Protein 4LZL (pdb70)

Sequence (123 aa):
GKRILLLEKERNLAHFLSSLEELQKEQYRVDLVVEEGQKALSSMMALQTDYDLILLNVNLGDMMAQDFAEKLSRRTKPASVIMMILDHWWEDLQEELEVVVQRFAVSYIYKPVLIENLVARRISAIFRGRRDFI

CATH classification: 3.40.50.2300

Structure (mmCIF, N/CA/C/O backbone):
data_4LZL
#
_entry.id   4LZL
#
_cell.length_a   28.460
_cell.length_b   33.840
_cell.length_c   34.960
_cell.angle_alpha   92.65
_cell.angle_beta   103.71
_cell.angle_gamma   97.53
#
_symmetry.space_group_name_H-M   'P 1'
#
loop_
_entity.id
_entity.type
_entity.pdbx_description
1 polymer 'Response regulator'
2 non-polymer GLYCEROL
3 water water
#
loop_
_atom_site.group_PDB
_atom_site.id
_atom_site.type_symbol
_atom_site.label_atom_id
_atom_site.label_alt_id
_atom_site.label_comp_id
_atom_site.label_asym_id
_atom_site.label_entity_id
_atom_site.label_seq_id
_atom_site.pdbx_PDB_ins_code
_atom_site.Cartn_x
_atom_site.Cartn_y
_atom_site.Cartn_z
_atom_site.occupancy
_atom_site.B_iso_or_equiv
_atom_site.auth_seq_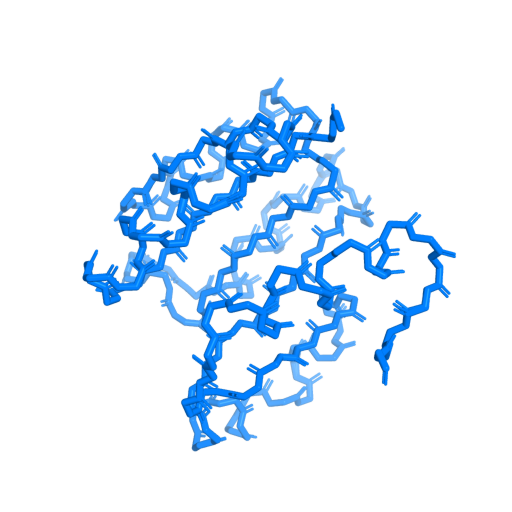id
_atom_site.auth_comp_id
_atom_site.auth_asym_id
_atom_site.auth_atom_id
_atom_site.pdbx_PDB_model_num
ATOM 1 N N . GLY A 1 2 ? 18.281 43.746 10.834 1.00 20.42 2 GLY A N 1
ATOM 2 C CA . GLY A 1 2 ? 18.450 43.518 12.264 1.00 21.64 2 GLY A CA 1
ATOM 3 C C . GLY A 1 2 ? 17.858 42.199 12.757 1.00 21.98 2 GLY A C 1
ATOM 4 O O . GLY A 1 2 ? 17.704 41.960 13.951 1.00 23.85 2 GLY A O 1
ATOM 7 N N . LYS A 1 3 ? 17.521 41.338 11.818 1.00 21.64 3 LYS A N 1
ATOM 8 C CA . LYS A 1 3 ? 16.897 40.075 12.162 1.00 10.64 3 LYS A CA 1
ATOM 9 C C . LYS A 1 3 ? 17.955 39.082 12.643 1.00 11.26 3 LYS A C 1
ATOM 10 O O . LYS A 1 3 ? 19.136 39.261 12.366 1.00 11.77 3 LYS A O 1
ATOM 29 N N . ARG A 1 4 ? 17.524 38.031 13.341 1.00 5.65 4 ARG A N 1
ATOM 30 C CA . ARG A 1 4 ? 18.441 37.001 13.796 1.00 6.73 4 ARG A CA 1
ATOM 31 C C . ARG A 1 4 ? 18.297 35.717 12.952 1.00 3.35 4 ARG A C 1
ATOM 32 O O . ARG A 1 4 ? 17.188 35.240 12.728 1.00 5.24 4 ARG A O 1
ATOM 53 N N . ILE A 1 5 ? 19.423 35.211 12.448 1.00 4.64 5 ILE A N 1
ATOM 54 C CA . ILE A 1 5 ? 19.449 34.068 11.527 1.00 4.60 5 ILE A CA 1
ATOM 55 C C . ILE A 1 5 ? 20.302 32.954 12.133 1.00 3.79 5 ILE A C 1
ATOM 56 O O . ILE A 1 5 ? 21.387 33.200 12.650 1.00 6.24 5 ILE A O 1
ATOM 72 N N . LEU A 1 6 ? 19.773 31.728 12.114 1.00 3.83 6 LEU A N 1
ATOM 73 C CA . LEU A 1 6 ? 20.534 30.527 12.449 1.00 3.90 6 LEU A CA 1
ATOM 74 C C . LEU A 1 6 ? 20.915 29.849 11.139 1.00 3.81 6 LEU A C 1
ATOM 75 O O . LEU A 1 6 ? 20.053 29.590 10.309 1.00 4.33 6 LEU A O 1
ATOM 91 N N . LEU A 1 7 ? 22.190 29.537 10.981 1.00 3.78 7 LEU A N 1
ATOM 92 C CA . LEU A 1 7 ? 22.718 29.072 9.706 1.00 3.68 7 LEU A CA 1
ATOM 93 C C . LEU A 1 7 ? 23.506 27.790 9.912 1.00 4.28 7 LEU A C 1
ATOM 94 O O . LEU A 1 7 ? 24.467 27.774 10.689 1.00 6.63 7 LEU A O 1
ATOM 110 N N . LEU A 1 8 ? 23.106 26.727 9.219 1.00 3.52 8 LEU A N 1
ATOM 111 C CA . LEU A 1 8 ? 23.856 25.471 9.198 1.00 3.86 8 LEU A CA 1
ATOM 112 C C . LEU A 1 8 ? 24.034 25.139 7.722 1.00 4.12 8 LEU A C 1
ATOM 113 O O . LEU A 1 8 ? 23.068 24.809 7.056 1.00 5.09 8 LEU A O 1
ATOM 129 N N . GLU A 1 9 ? 25.263 25.251 7.223 1.00 4.84 9 GLU A N 1
ATOM 130 C CA . GLU A 1 9 ? 25.572 25.045 5.810 1.00 3.58 9 GLU A CA 1
ATOM 131 C C . GLU A 1 9 ? 26.772 24.143 5.644 1.00 3.86 9 GLU A C 1
ATOM 132 O O . GLU A 1 9 ? 27.833 24.458 6.198 1.00 5.71 9 GLU A O 1
ATOM 144 N N . LYS A 1 10 ? 26.631 23.027 4.920 1.00 4.37 10 LYS A N 1
ATOM 145 C CA . LYS A 1 10 ? 27.724 22.046 4.846 1.00 4.81 10 LYS A CA 1
ATOM 146 C C . LYS A 1 10 ? 28.968 22.485 4.067 1.00 4.70 10 LYS A C 1
ATOM 147 O O . LYS A 1 10 ? 30.059 21.963 4.346 1.00 7.10 10 LYS A O 1
ATOM 166 N N . GLU A 1 11 ? 28.820 23.383 3.094 1.00 4.61 11 GLU A N 1
ATOM 167 C CA . GLU A 1 11 ? 29.976 23.909 2.360 1.00 5.11 11 GLU A CA 1
ATOM 168 C C . GLU A 1 11 ? 30.613 25.024 3.177 1.00 3.96 11 GLU A C 1
ATOM 169 O O . GLU A 1 11 ? 30.027 26.073 3.374 1.00 4.50 11 GLU A O 1
ATOM 181 N N . ARG A 1 12 ? 31.825 24.798 3.651 1.00 4.16 12 ARG A N 1
ATOM 182 C CA . ARG A 1 12 ? 32.433 25.718 4.588 1.00 4.04 12 ARG A CA 1
ATOM 183 C C . ARG A 1 12 ? 32.716 27.083 3.971 1.00 5.30 12 ARG A C 1
ATOM 184 O O . ARG A 1 12 ? 32.575 28.105 4.645 1.00 4.46 12 ARG A O 1
ATOM 205 N N . ASN A 1 13 ? 33.077 27.130 2.691 1.00 4.20 13 ASN A N 1
ATOM 206 C CA . ASN A 1 13 ? 33.313 28.420 2.040 1.00 4.35 13 ASN A CA 1
ATOM 207 C C . ASN A 1 13 ? 32.012 29.221 2.034 1.00 7.38 13 ASN A C 1
ATOM 208 O O . ASN A 1 13 ? 31.960 30.406 2.438 1.00 4.32 13 ASN A O 1
ATOM 219 N N . LEU A 1 14 ? 30.937 28.578 1.585 1.00 3.86 14 LEU A N 1
ATOM 220 C CA . LEU A 1 14 ? 29.645 29.270 1.538 1.00 4.05 14 LEU A CA 1
ATOM 221 C C . LEU A 1 14 ? 29.203 29.703 2.930 1.00 5.81 14 LEU A C 1
ATOM 222 O O . LEU A 1 14 ? 28.794 30.840 3.137 1.00 5.55 14 LEU A O 1
ATOM 238 N N . ALA A 1 15 ? 29.315 28.808 3.903 1.00 3.97 15 ALA A N 1
ATOM 239 C CA . ALA A 1 15 ? 28.915 29.145 5.262 1.00 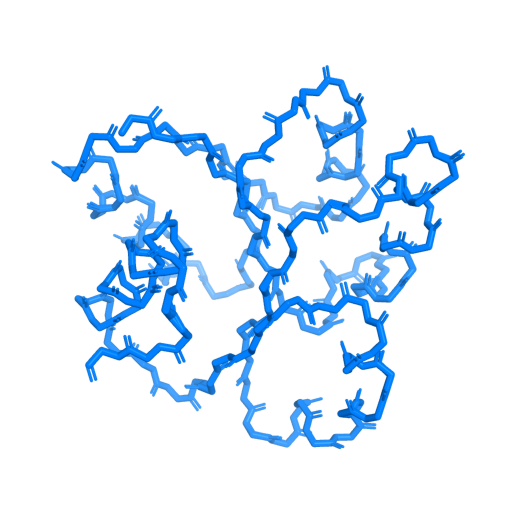3.73 15 ALA A CA 1
ATOM 240 C C . ALA A 1 15 ? 29.624 30.395 5.779 1.00 3.94 15 ALA A C 1
ATOM 241 O O . ALA A 1 15 ? 28.990 31.310 6.295 1.00 5.86 15 ALA A O 1
ATOM 248 N N . HIS A 1 16 ? 30.940 30.432 5.631 1.00 3.46 16 HIS A N 1
ATOM 249 C CA . HIS A 1 16 ? 31.726 31.531 6.137 1.00 3.86 16 HIS A CA 1
ATOM 250 C C . HIS A 1 16 ? 31.394 32.851 5.433 1.00 5.32 16 HIS A C 1
ATOM 251 O O . HIS A 1 16 ? 31.075 33.857 6.073 1.00 4.98 16 HIS A O 1
ATOM 265 N N . PHE A 1 17 ? 31.483 32.854 4.113 1.00 4.17 17 PHE A N 1
ATOM 266 C CA . PHE A 1 17 ? 31.293 34.102 3.416 1.00 4.62 17 PHE A CA 1
ATOM 267 C C . PHE A 1 17 ? 29.834 34.555 3.431 1.00 4.36 17 PHE A C 1
ATOM 268 O O . PHE A 1 17 ? 29.555 35.769 3.403 1.00 6.10 17 PHE A O 1
ATOM 285 N N . LEU A 1 18 ? 28.899 33.615 3.475 1.00 4.35 18 LEU A N 1
ATOM 286 C CA . LEU A 1 18 ? 27.488 34.000 3.641 1.00 4.21 18 LEU A CA 1
ATOM 287 C C . LEU A 1 18 ? 27.291 34.690 5.007 1.00 5.71 18 LEU A C 1
ATOM 288 O O . LEU A 1 18 ? 26.648 35.731 5.105 1.00 5.32 18 LEU A O 1
ATOM 304 N N A SER A 1 19 ? 27.818 34.100 6.061 0.76 4.75 19 SER A N 1
ATOM 305 N N B SER A 1 19 ? 27.855 34.106 6.059 0.24 5.74 19 SER A N 1
ATOM 306 C CA A SER A 1 19 ? 27.658 34.708 7.377 0.76 6.30 19 SER A CA 1
ATOM 307 C CA B SER A 1 19 ? 27.733 34.682 7.401 0.24 6.63 19 SER A CA 1
ATOM 308 C C A SER A 1 19 ? 28.238 36.135 7.363 0.76 5.95 19 SER A C 1
ATOM 309 C C B SER A 1 19 ? 28.280 36.108 7.427 0.24 6.59 19 SER A C 1
ATOM 310 O O A SER A 1 19 ? 27.601 37.062 7.878 0.76 7.50 19 SER A O 1
ATOM 311 O O B SER A 1 19 ? 27.698 36.990 8.059 0.24 7.71 19 SER A O 1
ATOM 326 N N . LEU A 1 20 ? 29.394 36.337 6.741 1.00 5.58 20 LEU A N 1
ATOM 327 C CA . LEU A 1 20 ? 30.010 37.667 6.711 1.00 8.10 20 LEU A CA 1
ATOM 328 C C . LEU A 1 20 ? 29.139 38.670 5.986 1.00 6.55 20 LEU A C 1
ATOM 329 O O . LEU A 1 20 ? 28.999 39.814 6.433 1.00 9.58 20 LEU A O 1
ATOM 346 N N A GLU A 1 21 ? 28.571 38.268 4.856 0.56 5.64 21 GLU A N 1
ATOM 347 N N B GLU A 1 21 ? 28.556 38.265 4.864 0.44 5.63 21 GLU A N 1
ATOM 348 C CA A GLU A 1 21 ? 27.745 39.180 4.070 0.56 7.01 21 GLU A CA 1
ATOM 349 C CA B GLU A 1 21 ? 27.747 39.189 4.073 0.44 7.36 21 GLU A CA 1
ATOM 350 C C A GLU A 1 21 ? 26.463 39.525 4.820 0.56 7.25 21 GLU A C 1
ATOM 351 C C B GLU A 1 21 ? 26.406 39.499 4.730 0.44 8.47 21 GLU A C 1
ATOM 352 O O A GLU A 1 21 ? 26.026 40.670 4.824 0.56 6.62 21 GLU A O 1
ATOM 353 O O B GLU A 1 21 ? 25.876 40.598 4.572 0.44 11.62 21 GLU A O 1
ATOM 376 N N . LEU A 1 22 ? 25.857 38.533 5.459 1.00 6.30 22 LEU A N 1
ATOM 377 C CA . LEU A 1 22 ? 24.653 38.771 6.254 1.00 5.31 22 LEU A CA 1
ATOM 378 C C . LEU A 1 22 ? 24.965 39.745 7.369 1.00 7.68 22 LEU A C 1
ATOM 379 O O . LEU A 1 22 ? 24.200 40.640 7.662 1.00 7.64 22 LEU A O 1
ATOM 396 N N . GLN A 1 23 ? 26.113 39.592 8.004 1.00 6.48 23 GLN A N 1
ATOM 397 C CA . GLN A 1 23 ? 26.489 40.526 9.057 1.00 7.08 23 GLN A CA 1
ATOM 398 C C . GLN A 1 23 ? 26.730 41.923 8.502 1.00 8.34 23 GLN A C 1
ATOM 399 O O . GLN A 1 23 ? 26.446 42.929 9.181 1.00 10.97 23 GLN A O 1
ATOM 413 N N . LYS A 1 24 ? 27.283 42.011 7.291 1.00 9.83 24 LYS A N 1
ATOM 414 C CA . LYS A 1 24 ? 27.488 43.306 6.641 1.00 12.08 24 LYS A CA 1
ATOM 415 C C . LYS A 1 24 ? 26.139 43.997 6.453 1.00 10.35 24 LYS A C 1
ATOM 416 O O . LYS A 1 24 ? 26.051 45.231 6.548 1.00 16.61 24 LYS A O 1
ATOM 435 N N . GLU A 1 25 ? 25.090 43.208 6.222 1.00 14.79 25 GLU A N 1
ATOM 436 C CA . GLU A 1 25 ? 23.724 43.742 6.077 1.00 14.69 25 GLU A CA 1
ATOM 437 C C . GLU A 1 25 ? 23.020 43.955 7.416 1.00 14.12 25 GLU A C 1
ATOM 438 O O . GLU A 1 25 ? 21.824 44.229 7.462 1.00 15.63 25 GLU A O 1
ATOM 450 N N . GLN A 1 26 ? 23.774 43.807 8.501 1.00 14.06 26 GLN A N 1
ATOM 451 C CA . GLN A 1 26 ? 23.332 44.101 9.862 1.00 14.32 26 GLN A CA 1
ATOM 452 C C . GLN A 1 26 ? 22.359 43.067 10.412 1.00 13.46 26 GLN A C 1
ATOM 453 O O . GLN A 1 26 ? 21.599 43.336 11.350 1.00 18.23 26 GLN A O 1
ATOM 467 N N . TYR A 1 27 ? 22.422 41.864 9.854 1.00 11.44 27 TYR A N 1
ATOM 468 C CA . TYR A 1 27 ? 21.758 40.726 10.481 1.00 10.38 27 TYR A CA 1
ATOM 469 C C . TYR A 1 27 ? 22.666 40.165 11.558 1.00 10.27 27 TYR A C 1
ATOM 470 O O . TYR A 1 27 ? 23.895 40.330 11.508 1.00 12.13 27 TYR A O 1
ATOM 488 N N . ARG A 1 28 ? 22.049 39.559 12.565 1.00 10.17 28 ARG A N 1
ATOM 489 C CA . ARG A 1 28 ? 22.776 38.840 13.602 1.00 10.29 28 ARG A CA 1
ATOM 490 C C . ARG A 1 28 ? 22.750 37.370 13.226 1.00 10.10 28 ARG A C 1
ATOM 491 O O . ARG A 1 28 ? 21.679 36.784 13.103 1.00 13.51 28 ARG A O 1
ATOM 512 N N . VAL A 1 29 ? 23.918 36.782 13.014 1.00 8.62 29 VAL A N 1
ATOM 513 C CA . VAL A 1 29 ? 24.012 35.424 12.497 1.00 7.65 29 VAL A CA 1
ATOM 514 C C . VAL A 1 29 ? 24.693 34.490 13.476 1.00 8.49 29 VAL A C 1
ATOM 515 O O . VAL A 1 29 ? 25.816 34.749 13.921 1.00 11.08 29 VAL A O 1
ATOM 528 N N . ASP A 1 30 ? 23.996 33.402 13.804 1.00 8.20 30 ASP A N 1
ATOM 529 C CA . ASP A 1 30 ? 24.595 32.326 14.570 1.00 7.93 30 ASP A CA 1
ATOM 530 C C . ASP A 1 30 ? 24.858 31.174 13.629 1.00 7.26 30 ASP A C 1
ATOM 531 O O . ASP A 1 30 ? 23.929 30.520 13.148 1.00 6.91 30 ASP A O 1
ATOM 540 N N . LEU A 1 31 ? 26.131 30.946 13.360 1.00 9.36 31 LEU A N 1
ATOM 541 C CA . LEU A 1 31 ? 26.563 29.890 12.485 1.00 7.47 31 LEU A CA 1
ATOM 542 C C . LEU A 1 31 ? 26.839 28.678 13.357 1.00 8.35 31 LEU A C 1
ATOM 543 O O . LEU A 1 31 ? 27.533 28.786 14.369 1.00 13.88 31 LEU A O 1
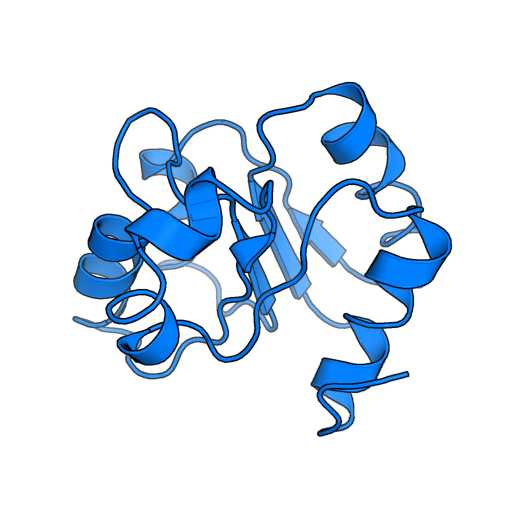ATOM 559 N N A VAL A 1 32 ? 26.273 27.535 12.985 0.45 7.92 32 VAL A N 1
ATOM 560 N N B VAL A 1 32 ? 26.277 27.536 12.973 0.55 7.91 32 VAL A N 1
ATOM 561 C CA A VAL A 1 32 ? 26.504 26.290 13.709 0.45 10.75 32 VAL A CA 1
ATOM 562 C CA B VAL A 1 32 ? 26.437 26.286 13.707 0.55 8.67 32 VAL A CA 1
ATOM 563 C C A VAL A 1 32 ? 26.801 25.150 12.741 0.45 11.86 32 VAL A C 1
ATOM 564 C C B VAL A 1 32 ? 26.907 25.209 12.726 0.55 9.13 32 VAL A C 1
ATOM 565 O O A VAL A 1 32 ? 26.459 25.209 11.564 0.45 13.51 32 VAL A O 1
ATOM 566 O O B VAL A 1 32 ? 26.816 25.391 11.512 0.55 8.95 32 VAL A O 1
ATOM 591 N N . GLU A 1 33 ? 27.453 24.111 13.246 1.00 10.23 33 GLU A N 1
ATOM 592 C CA . GLU A 1 33 ? 27.978 23.058 12.383 1.00 11.04 33 GLU A CA 1
ATOM 593 C C . GLU A 1 33 ? 27.365 21.678 12.649 1.00 11.94 33 GLU A C 1
ATOM 594 O O . GLU A 1 33 ? 27.723 20.702 11.975 1.00 14.84 33 GLU A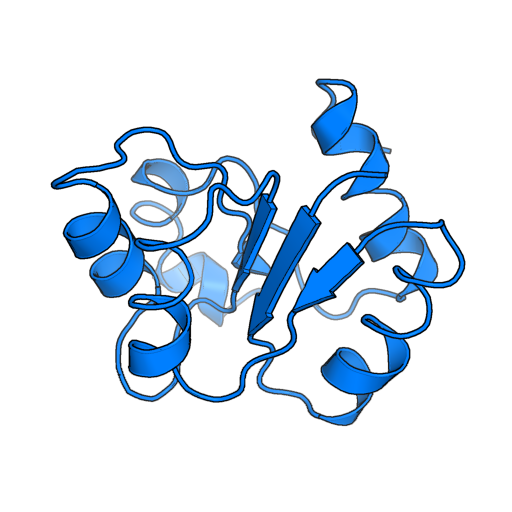 O 1
ATOM 607 N N . GLU A 1 34 ? 26.456 21.587 13.612 1.00 11.86 34 GLU A N 1
ATOM 608 C CA . GLU A 1 34 ? 25.837 20.314 13.984 1.00 13.60 34 GLU A CA 1
ATOM 609 C C . GLU A 1 34 ? 24.324 20.493 14.130 1.00 13.09 34 GLU A C 1
ATOM 610 O O . GLU A 1 34 ? 23.857 21.487 14.688 1.00 12.34 34 GLU A O 1
ATOM 622 N N . GLY A 1 35 ? 23.561 19.544 13.620 1.00 11.32 35 GLY A N 1
ATOM 623 C CA . GLY A 1 35 ? 22.112 19.581 13.732 1.00 9.79 35 GLY A CA 1
ATOM 624 C C . GLY A 1 35 ? 21.594 19.624 15.163 1.00 9.18 35 GLY A C 1
ATOM 625 O O . G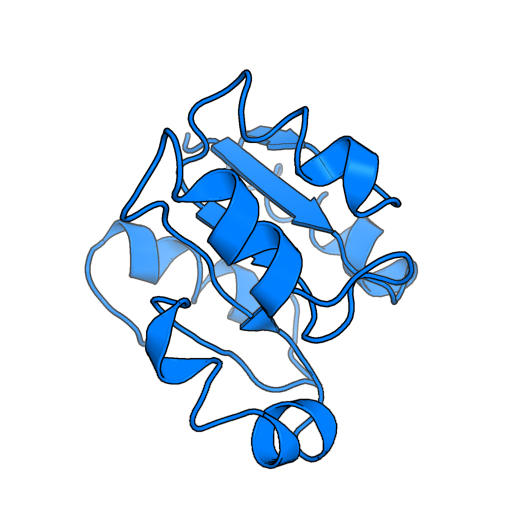LY A 1 35 ? 20.646 20.341 15.479 1.00 8.38 35 GLY A O 1
ATOM 629 N N . GLN A 1 36 ? 22.204 18.840 16.045 1.00 10.41 36 GLN A N 1
ATOM 630 C CA . GLN A 1 36 ? 21.710 18.820 17.419 1.00 10.35 36 GLN A CA 1
ATOM 631 C C . GLN A 1 36 ? 21.936 20.160 18.105 1.00 9.82 36 GLN A C 1
ATOM 632 O O . GLN A 1 36 ? 21.092 20.602 18.901 1.00 9.54 36 GLN A O 1
ATOM 646 N N . LYS A 1 37 ? 23.057 20.809 17.792 1.00 12.14 37 LYS A N 1
ATOM 647 C CA . LYS A 1 37 ? 23.351 22.135 18.310 1.00 10.43 37 LYS A CA 1
ATOM 648 C C . LYS A 1 37 ? 22.376 23.148 17.719 1.00 10.72 37 LYS A C 1
ATOM 649 O O . LYS A 1 37 ? 21.857 24.008 18.432 1.00 9.51 37 LYS A O 1
ATOM 668 N N . ALA A 1 38 ? 22.129 23.065 16.417 1.00 8.89 38 ALA A N 1
ATOM 669 C CA . ALA A 1 38 ? 21.111 23.930 15.817 1.00 7.02 38 ALA A CA 1
ATOM 670 C C . ALA A 1 38 ? 19.755 23.820 16.513 1.00 8.46 38 ALA A C 1
ATOM 671 O O . ALA A 1 38 ? 19.096 24.829 16.764 1.00 6.81 38 ALA A O 1
ATOM 678 N N . LEU A 1 39 ? 19.318 22.595 16.810 1.00 6.16 39 LEU A N 1
ATOM 679 C CA . LEU A 1 39 ? 18.022 22.387 17.432 1.00 5.83 39 LEU A CA 1
ATOM 680 C C . LEU A 1 39 ? 17.979 23.017 18.842 1.00 6.08 39 LEU A C 1
ATOM 681 O O . LEU A 1 39 ? 17.024 23.710 19.183 1.00 5.76 39 LEU A O 1
ATOM 697 N N A SER A 1 40 ? 19.011 22.804 19.657 0.48 7.06 40 SER A N 1
ATOM 698 N N B SER A 1 40 ? 19.026 22.781 19.635 0.52 7.06 40 SER A N 1
ATOM 699 C CA A SER A 1 40 ? 19.006 23.412 20.989 0.48 7.79 40 SER A CA 1
ATOM 700 C CA B SER A 1 40 ? 19.131 23.391 20.961 0.52 7.85 40 SER A CA 1
ATOM 701 C C A SER A 1 40 ? 19.060 24.944 20.917 0.48 7.56 40 SER A C 1
ATOM 702 C C B SER A 1 40 ? 19.002 24.911 20.869 0.52 7.44 40 SER A C 1
ATOM 703 O O A SER A 1 40 ? 18.458 25.636 21.737 0.48 8.30 40 SER A O 1
ATOM 704 O O B SER A 1 40 ? 18.209 25.534 21.580 0.52 7.56 40 SER A O 1
ATOM 719 N N A MET A 1 41 ? 19.764 25.478 19.927 0.48 7.30 41 MET A N 1
ATOM 720 N N B MET A 1 41 ? 19.777 25.506 19.974 0.52 7.34 41 MET A N 1
ATOM 721 C CA A MET A 1 41 ? 19.805 26.921 19.736 0.48 7.49 41 MET A CA 1
ATOM 722 C CA B MET A 1 41 ? 19.764 26.949 19.808 0.52 7.51 41 MET A CA 1
ATOM 723 C C A MET A 1 41 ? 18.423 27.460 19.359 0.48 6.52 41 MET A C 1
ATOM 724 C C B MET A 1 41 ? 18.391 27.465 19.378 0.52 6.51 41 MET A C 1
ATOM 725 O O A MET A 1 41 ? 17.975 28.479 19.897 0.48 6.99 41 MET A O 1
ATOM 726 O O B MET A 1 41 ? 17.914 28.477 19.901 0.52 6.96 41 MET A O 1
ATOM 753 N N . ALA A 1 42 ? 17.744 26.775 18.447 1.00 5.59 42 ALA A N 1
ATOM 754 C CA . ALA A 1 42 ? 16.440 27.237 17.954 1.00 5.16 42 ALA A CA 1
ATOM 755 C C . ALA A 1 42 ? 15.362 27.085 19.024 1.00 5.37 42 ALA A C 1
ATOM 756 O O . ALA A 1 42 ? 14.364 27.796 19.014 1.00 6.06 42 ALA A O 1
ATOM 764 N N . LEU A 1 43 ? 15.552 26.158 19.945 1.00 5.70 43 LEU A N 1
ATOM 765 C CA . LEU A 1 43 ? 14.615 26.023 21.054 1.00 6.45 43 LEU A CA 1
ATOM 766 C C . LEU A 1 43 ? 14.806 27.149 22.063 1.00 8.49 43 LEU A C 1
ATOM 767 O O . LEU A 1 43 ? 13.835 27.640 22.652 1.00 10.50 43 LEU A O 1
ATOM 783 N N . GLN A 1 44 ? 16.057 27.555 22.270 1.00 7.68 44 GLN A N 1
ATOM 784 C CA . GLN A 1 44 ? 16.380 28.596 23.261 1.00 9.58 44 GLN A CA 1
ATOM 785 C C . GLN A 1 44 ? 16.070 30.004 22.782 1.00 9.26 44 GLN A C 1
ATOM 786 O O . GLN A 1 44 ? 15.733 30.887 23.567 1.00 10.59 44 GLN A O 1
ATOM 800 N N . THR A 1 45 ? 16.307 30.224 21.495 1.00 8.72 45 THR A N 1
ATOM 801 C CA . THR A 1 45 ? 16.257 31.557 20.911 1.00 11.04 45 THR A CA 1
ATOM 802 C C . THR A 1 45 ? 15.228 31.598 19.808 1.00 10.04 45 THR A C 1
ATOM 803 O O . THR A 1 45 ? 15.094 30.630 19.052 1.00 8.90 45 THR A O 1
ATOM 814 N N . ASP A 1 46 ? 14.499 32.707 19.681 1.00 11.78 46 ASP A N 1
ATOM 815 C CA . ASP A 1 46 ? 13.542 32.842 18.572 1.00 10.31 46 ASP A CA 1
ATOM 816 C C . ASP A 1 46 ? 14.234 33.456 17.365 1.00 10.86 46 ASP A C 1
ATOM 817 O O . ASP A 1 46 ? 14.433 34.663 17.300 1.00 14.67 46 ASP A O 1
ATOM 826 N N . TYR A 1 47 ? 14.605 32.618 16.411 1.00 7.15 47 TYR A N 1
ATOM 827 C CA . TYR A 1 47 ? 15.225 33.083 15.192 1.00 5.59 47 TYR A CA 1
ATOM 828 C C . TYR A 1 47 ? 14.176 33.580 14.203 1.00 8.64 47 TYR A C 1
ATOM 829 O O . TYR A 1 47 ? 13.083 33.013 14.086 1.00 9.28 47 TYR A O 1
ATOM 847 N N . ASP A 1 48 ? 14.516 34.638 13.472 1.00 6.25 48 ASP A N 1
ATOM 848 C CA . ASP A 1 48 ? 13.645 35.132 12.420 1.00 5.11 48 ASP A CA 1
ATOM 849 C C . ASP A 1 48 ? 13.699 34.277 11.147 1.00 4.51 48 ASP A C 1
ATOM 850 O O . ASP A 1 48 ? 12.735 34.211 10.380 1.00 6.02 48 ASP A O 1
ATOM 859 N N . LEU A 1 49 ? 14.826 33.603 10.941 1.00 5.34 49 LEU A N 1
ATOM 860 C CA . LEU A 1 49 ? 14.982 32.661 9.858 1.00 3.29 49 LEU A CA 1
ATOM 861 C C . LEU A 1 49 ? 16.016 31.633 10.265 1.00 2.48 49 LEU A C 1
ATOM 862 O O . LEU A 1 49 ? 17.051 31.987 10.858 1.00 4.36 49 LEU A O 1
ATOM 878 N N . ILE A 1 50 ? 15.745 30.369 9.934 1.00 2.30 50 ILE A N 1
ATOM 879 C CA . ILE A 1 50 ? 16.659 29.255 10.108 1.00 2.51 50 ILE A CA 1
ATOM 880 C C . ILE A 1 50 ? 16.948 28.724 8.695 1.00 2.10 50 ILE A C 1
ATOM 881 O O . ILE A 1 50 ? 16.009 28.342 7.970 1.00 3.15 50 ILE A O 1
ATOM 897 N N . LEU A 1 51 ? 18.215 28.692 8.313 1.00 2.23 51 LEU A N 1
ATOM 898 C CA . LEU A 1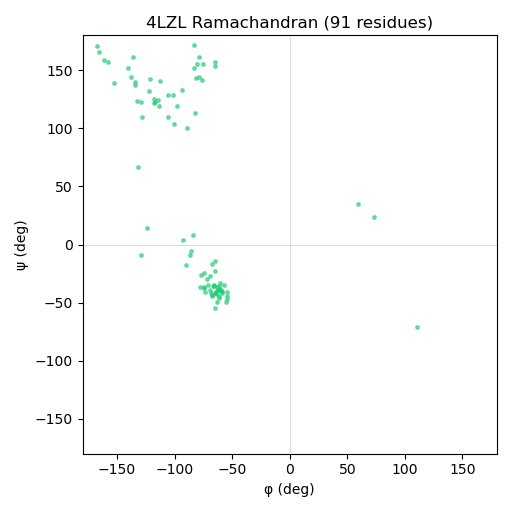 51 ? 18.652 28.300 6.970 1.00 2.09 51 LEU A CA 1
ATOM 899 C C . LEU A 1 51 ? 19.439 27.008 7.059 1.00 3.46 51 LEU A C 1
ATOM 900 O O . LEU A 1 51 ? 20.470 26.954 7.745 1.00 4.31 51 LEU A O 1
ATOM 916 N N . LEU A 1 52 ? 18.949 25.960 6.395 1.00 3.60 52 LEU A N 1
ATOM 917 C CA . LEU A 1 52 ? 19.520 24.621 6.497 1.00 3.03 52 LEU A CA 1
ATOM 918 C C . LEU A 1 52 ? 19.627 23.959 5.128 1.00 3.19 52 LEU A C 1
ATOM 919 O O . LEU A 1 52 ? 18.934 24.359 4.196 1.00 3.97 52 LEU A O 1
ATOM 935 N N . ASN A 1 53 ? 20.468 22.925 5.025 1.00 2.16 53 ASN A N 1
ATOM 936 C CA . ASN A 1 53 ? 20.412 21.960 3.913 1.00 1.31 53 ASN A CA 1
ATOM 937 C C . ASN A 1 53 ? 19.361 20.878 4.176 1.00 2.03 53 ASN A C 1
ATOM 938 O O . ASN A 1 53 ? 18.805 20.806 5.272 1.00 3.64 53 ASN A O 1
ATOM 949 N N . VAL A 1 54 ? 19.072 20.035 3.189 1.00 2.24 54 VAL A N 1
ATOM 950 C CA . VAL A 1 54 ? 18.089 18.967 3.383 1.00 2.51 54 VAL A CA 1
ATOM 951 C C . VAL A 1 54 ? 18.534 17.968 4.456 1.00 3.72 54 VAL A C 1
ATOM 952 O O . VAL A 1 54 ? 17.717 17.467 5.235 1.00 4.57 54 VAL A O 1
ATOM 965 N N . ASN A 1 55 ? 19.837 17.694 4.507 1.00 4.23 55 ASN A N 1
ATOM 966 C CA . ASN A 1 55 ? 20.447 16.780 5.476 1.00 5.79 55 ASN A CA 1
ATOM 967 C C . ASN A 1 55 ? 21.427 17.586 6.320 1.00 6.21 55 ASN A C 1
ATOM 968 O O . ASN A 1 55 ? 22.332 18.227 5.758 1.00 7.20 55 ASN A O 1
ATOM 979 N N . LEU A 1 56 ? 21.237 17.597 7.644 1.00 6.88 56 LEU A N 1
ATOM 980 C CA . LEU A 1 56 ? 22.060 18.412 8.532 1.00 7.46 56 LEU A CA 1
ATOM 981 C C . LEU A 1 56 ? 23.325 17.677 8.933 1.00 9.41 56 LEU A C 1
ATOM 982 O O . LEU A 1 56 ? 24.213 18.263 9.555 1.00 12.04 56 LEU A O 1
ATOM 998 N N . GLY A 1 57 ? 23.400 16.399 8.591 1.00 10.29 57 GLY A N 1
ATOM 999 C CA . GLY A 1 57 ? 24.542 15.586 8.972 1.00 12.45 57 GLY A CA 1
ATOM 1000 C C . GLY A 1 57 ? 24.124 14.567 10.005 1.00 13.98 57 GLY A C 1
ATOM 1001 O O . GLY A 1 57 ? 24.023 13.389 9.712 1.00 17.35 57 GLY A O 1
ATOM 1005 N N . ASP A 1 58 ? 23.847 15.022 11.218 1.00 14.40 58 ASP A N 1
ATOM 1006 C CA . ASP A 1 58 ? 23.417 14.116 12.280 1.00 15.99 58 ASP A CA 1
ATOM 1007 C C . ASP A 1 58 ? 21.904 13.842 12.294 1.00 14.98 58 ASP A C 1
ATOM 1008 O O . ASP A 1 58 ? 21.414 13.031 13.072 1.00 16.29 58 ASP A O 1
ATOM 1017 N N . MET A 1 59 ? 21.162 14.534 11.433 1.00 12.89 59 MET A N 1
ATOM 1018 C CA . MET A 1 59 ? 19.733 14.301 11.279 1.00 12.16 59 MET A CA 1
ATOM 1019 C C . MET A 1 59 ? 19.287 14.983 9.986 1.00 10.47 59 MET A C 1
ATOM 1020 O O . MET A 1 59 ? 20.021 15.791 9.432 1.00 9.36 59 MET A O 1
ATOM 1034 N N . MET A 1 60 ? 18.098 14.653 9.501 1.00 9.75 60 MET A N 1
ATOM 1035 C CA . MET A 1 60 ? 17.521 15.390 8.386 1.00 8.12 60 MET A CA 1
ATOM 1036 C C . MET A 1 60 ? 16.883 16.688 8.866 1.00 7.12 60 MET A C 1
ATOM 1037 O O . MET A 1 60 ? 16.494 16.830 10.025 1.00 7.75 60 MET A O 1
ATOM 1051 N N . ALA A 1 61 ? 16.782 17.656 7.961 1.00 4.58 61 ALA A N 1
ATOM 1052 C CA . ALA A 1 61 ? 16.096 18.896 8.258 1.00 4.42 61 ALA A CA 1
ATOM 1053 C C . ALA A 1 61 ? 14.655 18.614 8.684 1.00 4.43 61 ALA A C 1
ATOM 1054 O O . ALA A 1 61 ? 14.123 19.281 9.581 1.00 4.34 61 ALA A O 1
ATOM 1061 N N . GLN A 1 62 ? 14.040 17.596 8.090 1.00 5.61 62 GLN A N 1
ATOM 1062 C CA . GLN A 1 62 ? 12.686 17.228 8.473 1.00 6.64 62 GLN A CA 1
ATOM 1063 C C . GLN A 1 62 ? 12.604 16.826 9.954 1.00 7.20 62 GLN A C 1
ATOM 1064 O O . GLN A 1 62 ? 11.630 17.129 10.627 1.00 7.41 62 GLN A O 1
ATOM 1078 N N . ASP A 1 63 ? 13.614 16.119 10.436 1.00 7.64 63 ASP A N 1
ATOM 1079 C CA . ASP A 1 63 ? 13.649 15.700 11.838 1.00 8.46 63 ASP A CA 1
ATOM 1080 C C . ASP A 1 63 ? 13.819 16.915 12.744 1.00 7.40 63 ASP A C 1
ATOM 1081 O O . ASP A 1 63 ? 13.171 17.030 13.795 1.00 7.93 63 ASP A O 1
ATOM 1090 N N . PHE A 1 64 ? 14.712 17.814 12.342 1.00 6.24 64 PHE A N 1
ATOM 1091 C CA . PHE A 1 64 ? 14.920 19.070 13.043 1.00 7.42 64 PHE A CA 1
ATOM 1092 C C . PHE A 1 64 ? 13.590 19.805 13.161 1.00 5.30 64 PHE A C 1
ATOM 1093 O O . PHE A 1 64 ? 13.222 20.284 14.243 1.00 5.63 64 PHE A O 1
ATOM 1110 N N . ALA A 1 65 ? 12.847 19.888 12.065 1.00 4.93 65 ALA A N 1
ATOM 1111 C CA . ALA A 1 65 ? 11.610 20.663 12.065 1.00 4.89 65 ALA A CA 1
ATOM 1112 C C . ALA A 1 65 ? 10.548 20.008 12.943 1.00 5.98 65 ALA A C 1
ATOM 1113 O O . ALA A 1 65 ? 9.834 20.685 13.694 1.00 6.55 65 ALA A O 1
ATOM 1120 N N . GLU A 1 66 ? 10.449 18.692 12.856 1.00 6.89 66 GLU A N 1
ATOM 1121 C CA . GLU A 1 66 ? 9.483 17.965 13.681 1.00 8.19 66 GLU A CA 1
ATOM 1122 C C . GLU A 1 66 ? 9.772 18.157 15.153 1.00 8.50 66 GLU A C 1
ATOM 1123 O O . GLU A 1 66 ? 8.860 18.414 15.941 1.00 9.00 66 GLU A O 1
ATOM 1135 N N . LYS A 1 67 ? 11.038 18.066 15.552 1.00 8.42 67 LYS A N 1
ATOM 1136 C CA . LYS A 1 67 ? 11.340 18.264 16.967 1.00 9.08 67 LYS A CA 1
ATOM 1137 C C . LYS A 1 67 ? 11.134 19.726 17.381 1.00 8.30 67 LYS A C 1
ATOM 1138 O O . LYS A 1 67 ? 10.590 20.010 18.463 1.00 8.96 67 LYS A O 1
ATOM 1157 N N . LEU A 1 68 ? 11.508 20.669 16.520 1.00 7.05 68 LEU A N 1
ATOM 1158 C CA . LEU A 1 68 ? 11.293 22.084 16.836 1.00 6.51 68 LEU A CA 1
ATOM 1159 C C . LEU A 1 68 ? 9.799 22.392 16.983 1.00 6.83 68 LEU A C 1
ATOM 1160 O O . LEU A 1 68 ? 9.397 23.183 17.834 1.00 9.35 68 LEU A O 1
ATOM 1176 N N . SER A 1 69 ? 8.978 21.768 16.143 1.00 6.95 69 SER A N 1
ATOM 1177 C CA . SER A 1 69 ? 7.546 22.019 16.114 1.00 7.40 69 SER A CA 1
ATOM 1178 C C . SER A 1 69 ? 6.788 21.638 17.402 1.00 8.51 69 SER A C 1
ATOM 1179 O O . SER A 1 69 ? 5.639 22.043 17.615 1.00 9.20 69 SER A O 1
ATOM 1187 N N A ARG A 1 70 ? 7.415 20.841 18.253 0.55 9.13 70 ARG A N 1
ATOM 1188 N N B ARG A 1 70 ? 7.406 20.816 18.237 0.45 9.14 70 ARG A N 1
ATOM 1189 C CA A ARG A 1 70 ? 6.731 20.378 19.449 0.55 10.38 70 ARG A CA 1
ATOM 1190 C CA B ARG A 1 70 ? 6.742 20.395 19.457 0.45 10.37 70 ARG A CA 1
ATOM 1191 C C A ARG A 1 70 ? 6.481 21.550 20.391 0.55 13.35 70 ARG A C 1
ATOM 1192 C C B ARG A 1 70 ? 6.401 21.623 20.274 0.45 10.33 70 ARG A C 1
ATOM 1193 O O A ARG A 1 70 ? 5.530 21.528 21.165 0.55 11.52 70 ARG A O 1
ATOM 1194 O O B ARG A 1 70 ? 5.321 21.707 20.850 0.45 11.07 70 ARG A O 1
ATOM 1235 N N . THR A 1 71 ? 7.337 22.570 20.323 1.00 8.53 71 THR A N 1
ATOM 1236 C CA . THR A 1 71 ? 7.170 23.776 21.151 1.00 9.52 71 THR A CA 1
ATOM 1237 C C . THR A 1 71 ? 7.162 25.079 20.342 1.00 8.19 71 THR A C 1
ATOM 1238 O O . THR A 1 71 ? 6.679 26.107 20.827 1.00 10.80 71 THR A O 1
ATOM 1250 N N . LYS A 1 72 ? 7.673 25.031 19.117 1.00 7.43 72 LYS A N 1
ATOM 1251 C CA . LYS A 1 72 ? 7.706 26.210 18.238 1.00 6.97 72 LYS A CA 1
ATOM 1252 C C . LYS A 1 72 ? 7.189 25.855 16.852 1.00 7.67 72 LYS A C 1
ATOM 1253 O O . LYS A 1 72 ? 7.920 25.860 15.869 1.00 6.31 72 LYS A O 1
ATOM 1272 N N . PRO A 1 73 ? 5.898 25.527 16.775 1.00 7.38 73 PRO A N 1
ATOM 1273 C CA . PRO A 1 73 ? 5.339 25.283 15.458 1.00 8.94 73 PRO A CA 1
ATOM 1274 C C . PRO A 1 73 ? 5.365 26.579 14.631 1.00 8.90 73 PRO A C 1
ATOM 1275 O O . PRO A 1 73 ? 5.343 27.695 15.152 1.00 10.17 73 PRO A O 1
ATOM 1286 N N . ALA A 1 74 ? 5.410 26.412 13.335 1.00 7.85 74 ALA A N 1
ATOM 1287 C CA . ALA A 1 74 ? 5.480 27.560 12.427 1.00 5.88 74 ALA A CA 1
ATOM 1288 C C . ALA A 1 74 ? 6.710 28.463 12.663 1.00 6.68 74 ALA A C 1
ATOM 1289 O O . ALA A 1 74 ? 6.686 29.679 12.423 1.00 7.55 74 ALA A O 1
ATOM 1296 N N . SER A 1 75 ? 7.822 27.847 13.042 1.00 5.22 75 SER A N 1
ATOM 1297 C CA . SER A 1 75 ? 9.111 28.498 12.892 1.00 4.96 75 SER A CA 1
ATOM 1298 C C . SER A 1 75 ? 9.412 28.701 11.409 1.00 4.56 75 SER A C 1
ATOM 1299 O O . SER A 1 75 ? 8.846 28.010 10.557 1.00 5.24 75 SER A O 1
ATOM 1307 N N . VAL A 1 76 ? 10.270 29.668 11.107 1.00 4.54 76 VAL A N 1
ATOM 1308 C CA . VAL A 1 76 ? 10.516 30.081 9.728 1.00 4.34 76 VAL A CA 1
ATOM 1309 C C . VAL A 1 76 ? 11.821 29.435 9.252 1.00 3.98 76 VAL A C 1
ATOM 1310 O O . VAL A 1 76 ? 12.920 29.846 9.618 1.00 4.10 76 VAL A O 1
ATOM 1323 N N . ILE A 1 77 ? 11.667 28.397 8.436 1.00 3.68 77 ILE A N 1
ATOM 1324 C CA . ILE A 1 77 ? 12.774 27.594 7.927 1.00 3.47 77 ILE A CA 1
ATOM 1325 C C . ILE A 1 77 ? 12.878 27.706 6.411 1.00 3.32 77 ILE A C 1
ATOM 1326 O O . ILE A 1 77 ? 11.876 27.596 5.692 1.00 3.33 77 ILE A O 1
ATOM 1342 N N A MET A 1 78 ? 14.081 27.965 5.917 0.64 3.33 78 MET A N 1
ATOM 1343 N N B MET A 1 78 ? 14.104 27.942 5.943 0.36 7.17 78 MET A N 1
ATOM 1344 C CA A MET A 1 78 ? 14.337 27.904 4.484 0.64 3.27 78 MET A CA 1
ATOM 1345 C CA B MET A 1 78 ? 14.450 27.962 4.522 0.36 4.06 78 MET A CA 1
ATOM 1346 C C A MET A 1 78 ? 15.427 26.870 4.213 0.64 3.60 78 MET A C 1
ATOM 1347 C C B MET A 1 78 ? 15.432 26.824 4.247 0.36 3.27 78 MET A C 1
ATOM 1348 O O A MET A 1 78 ? 16.386 26.739 4.971 0.64 4.20 78 MET A O 1
ATOM 1349 O O B MET A 1 78 ? 16.343 26.583 5.043 0.36 3.43 78 MET A O 1
ATOM 1376 N N . ILE A 1 79 ? 15.258 26.131 3.121 1.00 3.24 79 ILE A N 1
ATOM 1377 C CA . ILE A 1 79 ? 16.176 25.059 2.755 1.00 3.41 79 ILE A CA 1
ATOM 1378 C C . ILE A 1 79 ? 16.985 25.449 1.512 1.00 4.30 79 ILE A C 1
ATOM 1379 O O . ILE A 1 79 ? 16.424 25.896 0.506 1.00 4.25 79 ILE A O 1
ATOM 1396 N N . LEU A 1 80 ? 18.304 25.343 1.618 1.00 3.87 80 LEU A N 1
ATOM 1397 C CA . LEU A 1 80 ? 19.218 25.595 0.506 1.00 4.19 80 LEU A CA 1
ATOM 1398 C C . LEU A 1 80 ? 19.901 24.300 0.142 1.00 4.57 80 LEU A C 1
ATOM 1399 O O . LEU A 1 80 ? 20.546 23.680 0.983 1.00 4.86 80 LEU A O 1
ATOM 1415 N N . ASP A 1 81 ? 19.803 23.885 -1.118 1.00 4.72 81 ASP A N 1
ATOM 1416 C CA . ASP A 1 81 ? 20.475 22.661 -1.512 1.00 5.27 81 ASP A CA 1
ATOM 1417 C C . ASP A 1 81 ? 20.515 22.502 -3.028 1.00 5.56 81 ASP A C 1
ATOM 1418 O O . ASP A 1 81 ? 19.855 23.208 -3.776 1.00 5.43 81 ASP A O 1
ATOM 1427 N N . HIS A 1 82 ? 21.272 21.519 -3.461 1.00 6.23 82 HIS A N 1
ATOM 1428 C CA . HIS A 1 82 ? 21.319 21.162 -4.869 1.00 6.67 82 HIS A CA 1
ATOM 1429 C C . HIS A 1 82 ? 19.964 20.642 -5.362 1.00 6.52 82 HIS A C 1
ATOM 1430 O O . HIS A 1 82 ? 19.147 20.133 -4.592 1.00 6.87 82 HIS A O 1
ATOM 1444 N N A TRP A 1 83 ? 19.736 20.761 -6.668 0.57 6.79 83 TRP A N 1
ATOM 1445 N N B TRP A 1 83 ? 19.752 20.740 -6.661 0.43 6.80 83 TRP A N 1
ATOM 1446 C CA A TRP A 1 83 ? 18.489 20.329 -7.290 0.57 6.87 83 TRP A CA 1
ATOM 1447 C CA B TRP A 1 83 ? 18.488 20.363 -7.247 0.43 6.84 83 TRP A CA 1
ATOM 1448 C C A TRP A 1 83 ? 18.121 18.906 -6.908 0.57 10.01 83 TRP A C 1
ATOM 1449 C C B TRP A 1 83 ? 18.112 18.907 -6.935 0.43 10.11 83 TRP A C 1
ATOM 1450 O O A TRP A 1 83 ? 17.012 18.649 -6.462 0.57 9.16 83 TRP A O 1
ATOM 1451 O O B TRP A 1 83 ? 16.984 18.633 -6.540 0.43 7.18 83 TRP A O 1
ATOM 1492 N N . GLU A 1 84 ? 19.055 17.979 -7.089 1.00 9.14 84 GLU A N 1
ATOM 1493 C CA . GLU A 1 84 ? 18.772 16.569 -6.850 1.00 8.82 84 GLU A CA 1
ATOM 1494 C C . GLU A 1 84 ? 18.361 16.346 -5.406 1.00 9.71 84 GLU A C 1
ATOM 1495 O O . GLU A 1 84 ? 17.385 15.648 -5.134 1.00 9.81 84 GLU A O 1
ATOM 1508 N N . ASP A 1 85 ? 19.104 16.937 -4.475 1.00 7.97 85 ASP A N 1
ATOM 1509 C CA . ASP A 1 85 ? 18.865 16.727 -3.049 1.00 7.73 85 ASP A CA 1
ATOM 1510 C C . ASP A 1 85 ? 17.493 17.247 -2.641 1.00 7.11 85 ASP A C 1
ATOM 1511 O O . ASP A 1 85 ? 16.785 16.608 -1.850 1.00 7.67 85 ASP A O 1
ATOM 1520 N N . LEU A 1 86 ? 17.102 18.397 -3.188 1.00 6.39 86 LEU A N 1
ATOM 1521 C CA . LEU A 1 86 ? 15.808 18.980 -2.882 1.00 5.98 86 LEU A CA 1
ATOM 1522 C C . LEU A 1 86 ? 14.681 18.217 -3.560 1.00 7.54 86 LEU A C 1
ATOM 1523 O O . LEU A 1 86 ? 13.636 17.966 -2.945 1.00 7.45 86 LEU A O 1
ATOM 1539 N N . GLN A 1 87 ? 14.894 17.817 -4.812 1.00 7.50 87 GLN A N 1
ATOM 1540 C CA . GLN A 1 87 ? 13.848 17.121 -5.549 1.00 7.97 87 GLN A CA 1
ATOM 1541 C C . GLN A 1 87 ? 13.420 15.828 -4.866 1.00 9.05 87 GLN A C 1
ATOM 1542 O O . GLN A 1 87 ? 12.228 15.512 -4.791 1.00 9.61 87 GLN A O 1
ATOM 1556 N N . GLU A 1 88 ? 14.379 15.085 -4.330 1.00 9.75 88 GLU A N 1
ATOM 1557 C CA . GLU A 1 88 ? 14.054 13.811 -3.714 1.00 11.28 88 GLU A CA 1
ATOM 1558 C C . GLU A 1 88 ? 13.236 13.983 -2.438 1.00 10.65 88 GLU A C 1
ATOM 1559 O O . GLU A 1 88 ? 12.611 13.030 -1.967 1.00 12.87 88 GLU A O 1
ATOM 1571 N N . GLU A 1 89 ? 13.228 15.190 -1.890 1.00 8.83 89 GLU A N 1
ATOM 1572 C CA . GLU A 1 89 ? 12.559 15.450 -0.613 1.00 8.30 89 GLU A CA 1
ATOM 1573 C C . GLU A 1 89 ? 11.538 16.555 -0.738 1.00 7.44 89 GLU A C 1
ATOM 1574 O O . GLU A 1 89 ? 11.070 17.074 0.258 1.00 6.71 89 GLU A O 1
ATOM 1586 N N . LEU A 1 90 ? 11.182 16.919 -1.965 1.00 7.14 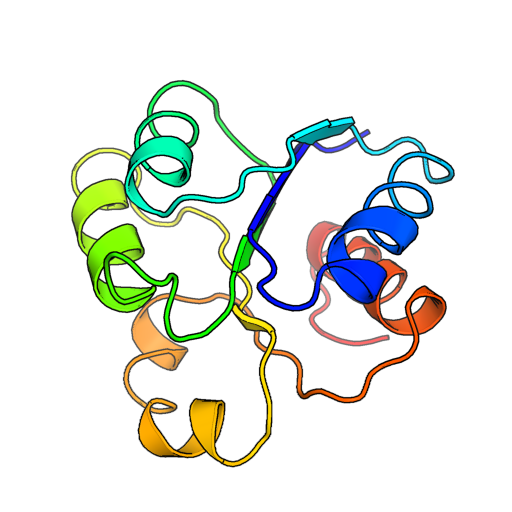90 LEU A N 1
ATOM 1587 C CA . LEU A 1 90 ? 10.444 18.171 -2.168 1.00 6.29 90 LEU A CA 1
ATOM 1588 C C . LEU A 1 90 ? 9.072 18.173 -1.518 1.00 6.80 90 LEU A C 1
ATOM 1589 O O . LEU A 1 90 ? 8.693 19.172 -0.896 1.00 8.60 90 LEU A O 1
ATOM 1605 N N . GLU A 1 91 ? 8.331 17.074 -1.620 1.00 8.47 91 GLU A N 1
ATOM 1606 C CA . GLU A 1 91 ? 6.995 17.044 -1.039 1.00 11.71 91 GLU A CA 1
ATOM 1607 C C . GLU A 1 91 ? 7.054 17.235 0.476 1.00 11.87 91 GLU A C 1
ATOM 1608 O O . GLU A 1 91 ? 6.208 17.918 1.056 1.00 13.66 91 GLU A O 1
ATOM 1616 N N A VAL A 1 92 ? 8.038 16.646 1.144 0.61 9.13 92 VAL A N 1
ATOM 1617 N N B VAL A 1 92 ? 8.085 16.655 1.085 0.39 9.10 92 VAL A N 1
ATOM 1618 C CA A VAL A 1 92 ? 8.114 16.832 2.593 0.61 8.50 92 VAL A CA 1
ATOM 1619 C CA B VAL A 1 92 ? 8.307 16.710 2.528 0.39 10.37 92 VAL A CA 1
ATOM 1620 C C A VAL A 1 92 ? 8.647 18.233 2.929 0.61 8.02 92 VAL A C 1
ATOM 1621 C C B VAL A 1 92 ? 8.756 18.109 2.978 0.39 6.24 92 VAL A C 1
ATOM 1622 O O A VAL A 1 92 ? 8.128 18.896 3.828 0.61 5.91 92 VAL A O 1
ATOM 1623 O O B VAL A 1 92 ? 8.301 18.627 4.000 0.39 6.06 92 VAL A O 1
ATOM 1648 N N . VAL A 1 93 ? 9.654 18.710 2.210 1.00 5.37 93 VAL A N 1
ATOM 1649 C CA . VAL A 1 93 ? 10.149 20.068 2.456 1.00 4.07 93 VAL A CA 1
ATOM 1650 C C . VAL A 1 93 ? 8.985 21.066 2.372 1.00 4.38 93 VAL A C 1
ATOM 1651 O O . VAL A 1 93 ? 8.927 22.022 3.146 1.00 4.44 93 VAL A O 1
ATOM 1665 N N . GLN A 1 94 ? 8.067 20.856 1.434 1.00 4.73 94 GLN A N 1
ATOM 1666 C CA . GLN A 1 94 ? 6.940 21.756 1.265 1.00 5.94 94 GLN A CA 1
ATOM 1667 C C . GLN A 1 94 ? 6.005 21.753 2.473 1.00 5.84 94 GLN A C 1
ATOM 1668 O O . GLN A 1 94 ? 5.186 22.637 2.612 1.00 6.35 94 GLN A O 1
ATOM 1682 N N . ARG A 1 95 ? 6.148 20.768 3.358 1.00 6.09 95 ARG A N 1
ATOM 1683 C CA . ARG A 1 95 ? 5.347 20.708 4.567 1.00 6.87 95 ARG A CA 1
ATOM 1684 C C . ARG A 1 95 ? 5.980 21.419 5.756 1.00 5.93 95 ARG A C 1
ATOM 1685 O O . ARG A 1 95 ? 5.280 21.704 6.726 1.00 6.56 95 ARG A O 1
ATOM 1706 N N . PHE A 1 96 ? 7.285 21.686 5.712 1.00 4.80 96 PHE A N 1
ATOM 1707 C CA . PHE A 1 96 ? 7.914 22.309 6.878 1.00 4.44 96 PHE A CA 1
ATOM 1708 C C . PHE A 1 96 ? 8.757 23.537 6.619 1.00 3.77 96 PHE A C 1
ATOM 1709 O O . PHE A 1 96 ? 9.156 24.189 7.573 1.00 3.99 96 PHE A O 1
ATOM 1726 N N . ALA A 1 97 ? 9.020 23.867 5.360 1.00 2.39 97 ALA A N 1
ATOM 1727 C CA . ALA A 1 97 ? 9.840 25.030 5.046 1.00 2.82 97 ALA A CA 1
ATOM 1728 C C . ALA A 1 97 ? 9.001 26.103 4.376 1.00 3.22 97 ALA A C 1
ATOM 1729 O O . ALA A 1 97 ? 8.169 25.779 3.521 1.00 3.68 97 ALA A O 1
ATOM 1736 N N . VAL A 1 98 ? 9.230 27.371 4.710 1.00 2.93 98 VAL A N 1
ATOM 1737 C CA . VAL A 1 98 ? 8.512 28.460 4.035 1.00 3.38 98 VAL A CA 1
ATOM 1738 C C . VAL A 1 98 ? 9.031 28.707 2.630 1.00 4.39 98 VAL A C 1
ATOM 1739 O O . VAL A 1 98 ? 8.310 29.283 1.796 1.00 7.50 98 VAL A O 1
ATOM 1752 N N . SER A 1 99 ? 10.279 28.333 2.382 1.00 3.49 99 SER A N 1
ATOM 1753 C CA . SER A 1 99 ? 10.928 28.618 1.113 1.00 4.79 99 SER A CA 1
ATOM 1754 C C . SER A 1 99 ? 12.062 27.652 0.912 1.00 3.48 99 SER A C 1
ATOM 1755 O O . SER A 1 99 ? 12.568 27.075 1.871 1.00 4.78 99 SER A O 1
ATOM 1763 N N . TYR A 1 100 ? 12.445 27.451 -0.343 1.00 3.88 100 TYR A N 1
ATOM 1764 C CA . TYR A 1 100 ? 13.656 26.718 -0.658 1.00 4.70 100 TYR A CA 1
ATOM 1765 C C . TYR A 1 100 ? 14.350 27.394 -1.838 1.00 4.40 100 TYR A C 1
ATOM 1766 O O . TYR A 1 100 ? 13.735 28.123 -2.621 1.00 5.58 100 TYR A O 1
ATOM 1784 N N . ILE A 1 101 ? 15.668 27.234 -1.866 1.00 3.86 101 ILE A N 1
ATOM 1785 C CA . ILE A 1 101 ? 16.500 27.846 -2.886 1.00 4.32 101 ILE A CA 1
ATOM 1786 C C . ILE A 1 101 ? 17.480 26.804 -3.395 1.00 4.32 101 ILE A C 1
ATOM 1787 O O . ILE A 1 101 ? 18.031 26.013 -2.627 1.00 5.11 101 ILE A O 1
ATOM 1803 N N . TYR A 1 102 ? 17.712 26.796 -4.703 1.00 4.37 102 TYR A N 1
ATOM 1804 C CA . TYR A 1 102 ? 18.616 25.818 -5.298 1.00 4.94 102 TYR A CA 1
ATOM 1805 C C . TYR A 1 102 ? 20.042 26.335 -5.429 1.00 4.96 102 TYR A C 1
ATOM 1806 O O . TYR A 1 102 ? 20.271 27.442 -5.916 1.00 7.98 102 TYR A O 1
ATOM 1824 N N . LYS A 1 103 ? 20.994 25.511 -5.010 1.00 4.55 103 LYS A N 1
ATOM 1825 C CA . LYS A 1 103 ? 22.404 25.722 -5.311 1.00 4.84 103 LYS A CA 1
ATOM 1826 C C . LYS A 1 103 ? 22.634 25.342 -6.765 1.00 5.56 103 LYS A C 1
ATOM 1827 O O . LYS A 1 103 ? 21.876 24.535 -7.322 1.00 8.49 103 LYS A O 1
ATOM 1846 N N . PRO A 1 104 ? 23.668 25.899 -7.393 1.00 5.37 104 PRO A N 1
ATOM 1847 C CA . PRO A 1 104 ? 24.581 26.920 -6.869 1.00 6.28 104 PRO A CA 1
ATOM 1848 C C . PRO A 1 104 ? 23.950 28.303 -6.925 1.00 6.04 104 PRO A C 1
ATOM 1849 O O . PRO A 1 104 ? 23.236 28.633 -7.873 1.00 7.02 104 PRO A O 1
ATOM 1860 N N . VAL A 1 105 ? 24.243 29.112 -5.924 1.00 7.81 105 VAL A N 1
ATOM 1861 C CA . VAL A 1 105 ? 23.696 30.454 -5.854 1.00 8.06 105 VAL A CA 1
ATOM 1862 C C . VAL A 1 105 ? 24.802 31.402 -5.408 1.00 8.02 105 VAL A C 1
ATOM 1863 O O . VAL A 1 105 ? 25.653 31.030 -4.604 1.00 15.03 105 VAL A O 1
ATOM 1876 N N . LEU A 1 106 ? 24.794 32.619 -5.934 1.00 7.01 106 LEU A N 1
ATOM 1877 C CA . LEU A 1 106 ? 25.725 33.632 -5.488 1.00 8.77 106 LEU A CA 1
ATOM 1878 C C . LEU A 1 106 ? 25.283 34.180 -4.149 1.00 7.65 106 LEU A C 1
ATOM 1879 O O . LEU A 1 106 ? 24.101 34.365 -3.906 1.00 7.47 106 LEU A O 1
ATOM 1895 N N . ILE A 1 107 ? 26.241 34.451 -3.286 1.00 8.52 107 ILE A N 1
ATOM 1896 C CA . ILE A 1 107 ? 25.918 34.983 -1.964 1.00 7.51 107 ILE A CA 1
ATOM 1897 C C . ILE A 1 107 ? 25.050 36.246 -2.043 1.00 7.48 107 ILE A C 1
ATOM 1898 O O . ILE A 1 107 ? 24.121 36.422 -1.252 1.00 7.30 107 ILE A O 1
ATOM 1914 N N . GLU A 1 108 ? 25.335 37.135 -2.977 1.00 8.42 108 GLU A N 1
ATOM 1915 C CA . GLU A 1 108 ? 24.559 38.376 -3.038 1.00 8.67 108 GLU A CA 1
ATOM 1916 C C . GLU A 1 108 ? 23.084 38.080 -3.308 1.00 10.49 108 GLU A C 1
ATOM 1917 O O . GLU A 1 108 ? 22.206 38.755 -2.776 1.00 8.46 108 GLU A O 1
ATOM 1929 N N . ASN A 1 109 ? 22.806 37.062 -4.115 1.00 8.82 109 ASN A N 1
ATOM 1930 C CA . ASN A 1 109 ? 21.412 36.709 -4.408 1.00 9.00 109 ASN A CA 1
ATOM 1931 C C . ASN A 1 109 ? 20.728 36.017 -3.236 1.00 9.14 109 ASN A C 1
ATOM 1932 O O . ASN A 1 109 ? 19.541 36.201 -2.994 1.00 8.80 109 ASN A O 1
ATOM 1943 N N . LEU A 1 110 ? 21.471 35.181 -2.524 1.00 7.47 110 LEU A N 1
ATOM 1944 C CA . LEU A 1 110 ? 20.918 34.509 -1.378 1.00 8.54 110 LEU A CA 1
ATOM 1945 C C . LEU A 1 110 ? 20.564 35.532 -0.308 1.00 7.23 110 LEU A C 1
ATOM 1946 O O . LEU A 1 110 ? 19.511 35.448 0.334 1.00 8.52 110 LEU A O 1
ATOM 1962 N N . VAL A 1 111 ? 21.439 36.519 -0.111 1.00 6.38 111 VAL A N 1
ATOM 1963 C CA . VAL A 1 111 ? 21.160 37.554 0.884 1.00 6.38 111 VAL A CA 1
ATOM 1964 C C . VAL A 1 111 ? 19.922 38.331 0.438 1.00 6.76 111 VAL A C 1
ATOM 1965 O O . VAL A 1 111 ? 19.072 38.663 1.256 1.00 8.49 111 VAL A O 1
ATOM 1978 N N . ALA A 1 112 ? 19.822 38.624 -0.853 1.00 7.19 112 ALA A N 1
ATOM 1979 C CA . ALA A 1 112 ? 18.657 39.346 -1.361 1.00 7.83 112 ALA A CA 1
ATOM 1980 C C . ALA A 1 112 ? 17.357 38.557 -1.134 1.00 10.59 112 ALA A C 1
ATOM 1981 O O . ALA A 1 112 ? 16.327 39.129 -0.774 1.00 10.15 112 ALA A O 1
ATOM 1988 N N A ARG A 1 113 ? 17.408 37.248 -1.322 0.65 7.85 113 ARG A N 1
ATOM 1989 N N B ARG A 1 113 ? 17.408 37.249 -1.349 0.35 7.86 113 ARG A N 1
ATOM 1990 C CA A ARG A 1 113 ? 16.228 36.417 -1.096 0.65 8.37 113 ARG A CA 1
ATOM 1991 C CA B ARG A 1 113 ? 16.242 36.408 -1.108 0.35 8.37 113 ARG A CA 1
ATOM 1992 C C A ARG A 1 113 ? 15.837 36.343 0.377 0.65 11.84 113 ARG A C 1
ATOM 1993 C C B ARG A 1 113 ? 15.850 36.446 0.365 0.35 8.23 113 ARG A C 1
ATOM 1994 O O A ARG A 1 113 ? 14.651 36.281 0.728 0.65 9.02 113 ARG A O 1
ATOM 1995 O O B ARG A 1 113 ? 14.673 36.587 0.701 0.35 10.48 113 ARG A O 1
ATOM 2036 N N . ILE A 1 114 ? 16.837 36.304 1.245 1.00 7.78 114 ILE A N 1
ATOM 2037 C CA . ILE A 1 114 ? 16.603 36.304 2.676 1.00 7.93 114 ILE A CA 1
ATOM 2038 C C . ILE A 1 114 ? 15.938 37.610 3.101 1.00 8.36 114 ILE A C 1
ATOM 2039 O O . ILE A 1 114 ? 14.920 37.610 3.809 1.00 10.74 114 ILE A O 1
ATOM 2056 N N . SER A 1 115 ? 16.478 38.733 2.632 1.00 8.04 115 SER A N 1
ATOM 2057 C CA . SER A 1 115 ? 15.904 40.011 2.978 1.00 8.71 115 SER A CA 1
ATOM 2058 C C . SER A 1 115 ? 14.464 40.094 2.499 1.00 10.60 115 SER A C 1
ATOM 2059 O O . SER A 1 115 ? 13.603 40.628 3.195 1.00 10.47 115 SER A O 1
ATOM 2067 N N . ALA A 1 116 ? 14.185 39.538 1.330 1.00 10.06 116 ALA A N 1
ATOM 2068 C CA . ALA A 1 116 ? 12.865 39.679 0.752 1.00 10.28 116 ALA A CA 1
ATOM 2069 C C . ALA A 1 116 ? 11.861 38.844 1.542 1.00 11.07 116 ALA A C 1
ATOM 2070 O O . ALA A 1 116 ? 10.695 39.240 1.679 1.00 12.19 116 ALA A O 1
ATOM 2077 N N . ILE A 1 117 ? 12.297 37.689 2.046 1.00 10.80 117 ILE A N 1
ATOM 2078 C CA . ILE A 1 117 ? 11.406 36.839 2.831 1.00 12.00 117 ILE A CA 1
ATOM 2079 C C . ILE A 1 117 ? 10.896 37.605 4.033 1.00 12.86 117 ILE A C 1
ATOM 2080 O O . ILE A 1 117 ? 9.726 37.521 4.367 1.00 15.03 117 ILE A O 1
ATOM 2096 N N . PHE A 1 118 ? 11.776 38.384 4.658 1.00 12.24 118 PHE A N 1
ATOM 2097 C CA . PHE A 1 118 ? 11.394 39.165 5.822 1.00 13.62 118 PHE A CA 1
ATOM 2098 C C . PHE A 1 118 ? 10.359 40.226 5.447 1.00 14.28 118 PHE A C 1
ATOM 2099 O O . PHE A 1 118 ? 9.625 40.712 6.310 1.00 16.25 118 PHE A O 1
ATOM 2116 N N . ARG A 1 119 ? 10.314 40.609 4.168 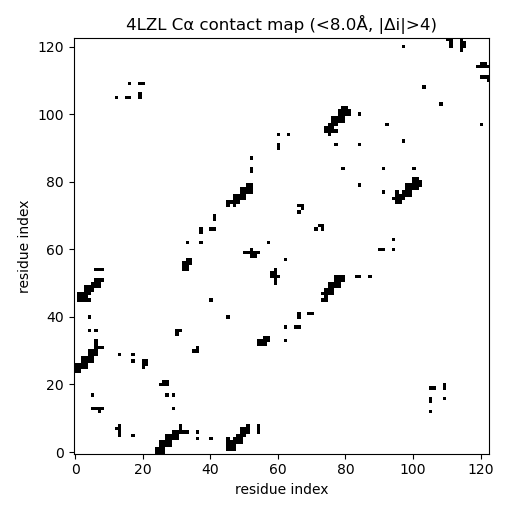1.00 14.33 119 ARG A N 1
ATOM 2117 C CA . ARG A 1 119 ? 9.325 41.575 3.693 1.00 14.50 119 ARG A CA 1
ATOM 2118 C C . ARG A 1 119 ? 8.055 40.935 3.157 1.00 15.57 119 ARG A C 1
ATOM 2119 O O . ARG A 1 119 ? 7.176 41.624 2.646 1.00 17.57 119 ARG A O 1
ATOM 2140 N N . GLY A 1 120 ? 7.962 39.613 3.251 1.00 15.66 120 GLY A N 1
ATOM 2141 C CA . GLY A 1 120 ? 6.756 38.926 2.842 1.00 18.63 120 GLY A CA 1
ATOM 2142 C C . GLY A 1 120 ? 6.767 38.517 1.387 1.00 20.05 120 GLY A C 1
ATOM 2143 O O . GLY A 1 120 ? 5.718 38.221 0.812 1.00 22.96 120 GLY A O 1
ATOM 2147 N N A ARG A 1 121 ? 7.950 38.439 0.792 0.60 15.27 121 ARG A N 1
ATOM 2148 N N B ARG A 1 121 ? 7.953 38.525 0.790 0.40 17.18 121 ARG A N 1
ATOM 2149 C CA A ARG A 1 121 ? 8.056 38.097 -0.621 0.60 16.47 121 ARG A CA 1
ATOM 2150 C CA B ARG A 1 121 ? 8.124 38.129 -0.597 0.40 15.84 121 ARG A CA 1
ATOM 2151 C C A ARG A 1 121 ? 9.076 37.010 -0.886 0.60 14.43 121 ARG A C 1
ATOM 2152 C C B ARG A 1 121 ? 9.015 36.895 -0.647 0.40 16.01 121 ARG A C 1
ATOM 2153 O O A ARG A 1 121 ? 10.272 37.197 -0.659 0.60 14.10 121 ARG A O 1
ATOM 2154 O O B ARG A 1 121 ? 10.061 36.850 0.006 0.40 13.17 121 ARG A O 1
ATOM 2195 N N . ASP A 1 122 ? 8.592 35.886 -1.404 1.00 15.61 122 ASP A N 1
ATOM 2196 C CA . ASP A 1 122 ? 9.438 34.734 -1.661 1.00 15.22 122 ASP A CA 1
ATOM 2197 C C . ASP A 1 122 ? 10.109 34.852 -3.024 1.00 15.04 122 ASP A C 1
ATOM 2198 O O . ASP A 1 122 ? 10.272 33.864 -3.736 1.00 16.48 122 ASP A O 1
ATOM 2208 N N . PHE A 1 123 ? 10.511 36.065 -3.378 1.00 14.28 123 PHE A N 1
ATOM 2209 C CA . PHE A 1 123 ? 11.166 36.297 -4.653 1.00 14.52 123 PHE A CA 1
ATOM 2210 C C . PHE A 1 123 ? 11.925 37.618 -4.614 1.00 16.87 123 PHE A C 1
ATOM 2211 O O . PHE A 1 123 ? 11.641 38.470 -3.774 1.00 15.56 123 PHE A O 1
ATOM 2228 N N . ILE A 1 124 ? 12.899 37.763 -5.514 1.00 16.64 124 ILE A N 1
ATOM 2229 C CA . ILE A 1 124 ? 13.619 39.029 -5.696 1.00 20.05 124 ILE A CA 1
ATOM 2230 C C . ILE A 1 124 ? 13.462 39.533 -7.125 1.00 35.31 124 ILE A C 1
ATOM 2231 O O . ILE A 1 124 ? 13.172 38.758 -8.038 1.00 32.62 124 ILE A O 1
#

Nearest PDB structures (foldseek):
  4lzl-assembly1_A  TM=1.008E+00  e=1.157E-23  Streptococcus pneumoniae 2061617
  5u8m-assembly1_B  TM=9.826E-01  e=1.579E-20  Streptococcus pneumoniae Hungary19A-6
  5vfa-assembly1_A  TM=9.712E-01  e=4.470E-20  Streptococcus pneumoniae R6
  5u8k-assembly1_A  TM=9.694E-01  e=1.641E-19  Streptococcus pneumoniae Hungary19A-6
  5vfa-assembly2_B  TM=9.706E-01  e=5.647E-19  Streptococcus pneumoniae R6

Foldseek 3Di:
DFEEEEEDPPPVCLVVLCVVLVVVVYHYDYDHALVVSLVVVQVDQGQEYEEEQCSPVGGVLVSQVVSCVPDNPREYEYEEAPVRCVVCVVSCVVRHPYYDHPPDDSVQVSVCVVVVSVVDNHD

Secondary structure (DSSP, 8-state):
--EEEE--SSHHHHHHHHHHHHHTT-EEEE-S-HHHHHHHHHHS--SEEEE-SB-SSSBHHHHHHHHTTTSTT--EEEEEEHHHHHTTHHHHHHH-SEEEEES--HHHHHHHHHHHHTT-S--

Radius of gyration: 13.07 Å; Cα contacts (8 Å, |Δi|>4): 203; chains: 1; bounding box: 28×30×31 Å

B-factor: mean 13.4, std 9.24, range [1.31, 62.07]

Solvent-accessible surface area: 6924 Å² total; per-residue (Å²): 71,86,68,0,0,0,8,14,120,73,135,104,17,3,66,98,0,10,86,52,0,91,157,87,143,26,147,20,34,61,12,131,110,0,106,104,0,12,50,34,2,66,143,31,114,21,52,0,4,2,0,0,10,64,10,66,80,26,65,0,59,59,0,8,97,88,2,53,173,101,46,95,104,30,49,5,0,0,1,1,78,134,115,58,0,72,150,53,33,129,51,2,103,198,38,17,79,5,67,11,65,12,132,37,115,41,120,60,0,10,39,44,0,37,14,26,41,167,70,116,78,126,117